Protein AF-A0A317ZBA7-F1 (afdb_monomer_lite)

Foldseek 3Di:
DVCVVVVHDDEEEADLFQPDDLVQKDKDWLLPDDQGPRSVVVCVVCVVVVNNTDYIYIDGPDHRDDDDPVVLVVQADPPDPDPCRSPPTDADPSRD

Structure (mmCIF, N/CA/C/O backbone):
data_AF-A0A317ZBA7-F1
#
_entry.id   AF-A0A317ZBA7-F1
#
loop_
_atom_site.group_PDB
_atom_site.id
_atom_site.type_symbol
_atom_site.label_atom_id
_atom_site.label_alt_id
_atom_site.label_comp_id
_atom_site.label_asym_id
_atom_site.label_entity_id
_atom_site.label_seq_id
_atom_site.pdbx_PDB_ins_code
_atom_site.Cartn_x
_atom_site.Cartn_y
_atom_site.Cartn_z
_atom_site.occupancy
_atom_site.B_iso_or_equiv
_atom_site.auth_seq_id
_atom_site.auth_comp_id
_atom_site.auth_asym_id
_atom_site.auth_atom_id
_atom_site.pdbx_PDB_model_num
ATOM 1 N N . GLU A 1 1 ? -7.607 9.531 7.778 1.00 81.50 1 GLU A N 1
ATOM 2 C CA . GLU A 1 1 ? -7.841 10.318 9.009 1.00 81.50 1 GLU A CA 1
ATOM 3 C C . GLU A 1 1 ? -9.264 10.848 9.045 1.00 81.50 1 GLU A C 1
ATOM 5 O O . GLU A 1 1 ? -10.037 10.312 9.815 1.00 81.50 1 GLU A O 1
ATOM 10 N N . GLN A 1 2 ? -9.649 11.783 8.167 1.00 89.31 2 GLN A N 1
ATOM 11 C CA . GLN A 1 2 ? -11.006 12.357 8.162 1.00 89.31 2 GLN A CA 1
ATOM 12 C C . GLN A 1 2 ? -12.125 11.310 8.084 1.00 89.31 2 GLN A C 1
ATOM 14 O O . GLN A 1 2 ? -13.054 11.364 8.878 1.00 89.31 2 GLN A O 1
ATOM 19 N N . CYS A 1 3 ? -12.017 10.325 7.189 1.00 88.62 3 CYS A N 1
ATOM 20 C CA . CYS A 1 3 ? -13.029 9.271 7.089 1.00 88.62 3 CYS A CA 1
ATOM 21 C C . CYS A 1 3 ? -13.109 8.402 8.352 1.00 88.62 3 CYS A C 1
ATOM 23 O O . CYS A 1 3 ? -14.202 8.053 8.769 1.00 88.62 3 CYS A O 1
ATOM 25 N N . LEU A 1 4 ? -11.967 8.125 8.994 1.00 85.31 4 LEU A N 1
ATOM 26 C CA . LEU A 1 4 ? -11.915 7.354 10.239 1.00 85.31 4 LEU A CA 1
ATOM 27 C C . LEU A 1 4 ? -12.555 8.134 11.399 1.00 85.31 4 LEU A C 1
ATOM 29 O O . LEU A 1 4 ? -13.278 7.562 12.197 1.00 85.31 4 LEU A O 1
ATOM 33 N N . ALA A 1 5 ? -12.328 9.449 11.465 1.00 88.25 5 ALA A N 1
ATOM 34 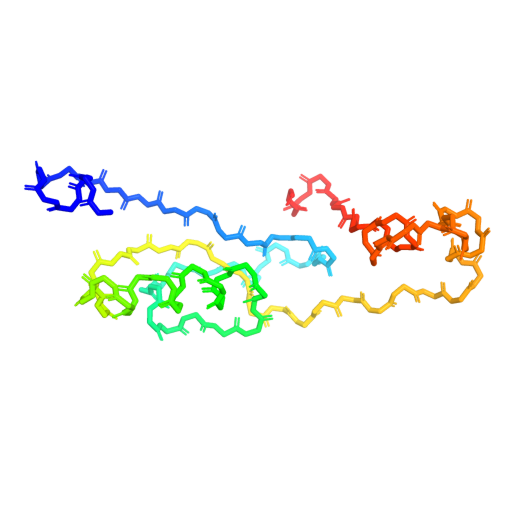C CA . ALA A 1 5 ? -12.926 10.316 12.482 1.00 88.25 5 ALA A CA 1
ATOM 35 C C . ALA A 1 5 ? -14.445 10.496 12.311 1.00 88.25 5 ALA A C 1
ATOM 37 O O . ALA A 1 5 ? -15.134 10.832 13.267 1.00 88.25 5 ALA A O 1
ATOM 38 N N . ARG A 1 6 ? -14.956 10.303 11.090 1.00 92.50 6 ARG A N 1
ATOM 39 C CA . ARG A 1 6 ? -16.379 10.432 10.737 1.00 92.50 6 ARG A CA 1
ATOM 40 C C . ARG A 1 6 ? -17.103 9.088 10.655 1.00 92.50 6 ARG A C 1
ATOM 42 O O . ARG A 1 6 ? -18.240 9.062 10.203 1.00 92.50 6 ARG A O 1
ATOM 49 N N . ASP A 1 7 ? -16.428 8.003 11.028 1.00 88.12 7 ASP A N 1
ATOM 50 C CA . ASP A 1 7 ? -16.940 6.631 10.953 1.00 88.12 7 ASP A CA 1
ATOM 51 C C . ASP A 1 7 ? -17.462 6.234 9.556 1.00 88.12 7 ASP A C 1
ATOM 53 O O . ASP A 1 7 ? -18.459 5.538 9.383 1.00 88.12 7 ASP A O 1
ATOM 57 N N . ILE A 1 8 ? -16.781 6.718 8.513 1.00 92.62 8 ILE A N 1
ATOM 58 C CA . ILE A 1 8 ? -17.097 6.395 7.122 1.00 92.62 8 ILE A CA 1
ATOM 59 C C . ILE A 1 8 ? -16.332 5.132 6.739 1.00 92.62 8 ILE A C 1
ATOM 61 O O . ILE A 1 8 ? -15.101 5.090 6.838 1.00 92.62 8 ILE A O 1
ATOM 65 N N . GLN A 1 9 ? -17.050 4.133 6.227 1.00 89.38 9 GLN A N 1
ATOM 66 C CA . GLN A 1 9 ? -16.438 2.932 5.670 1.00 89.38 9 GLN A CA 1
ATOM 67 C C . GLN A 1 9 ? -15.538 3.296 4.485 1.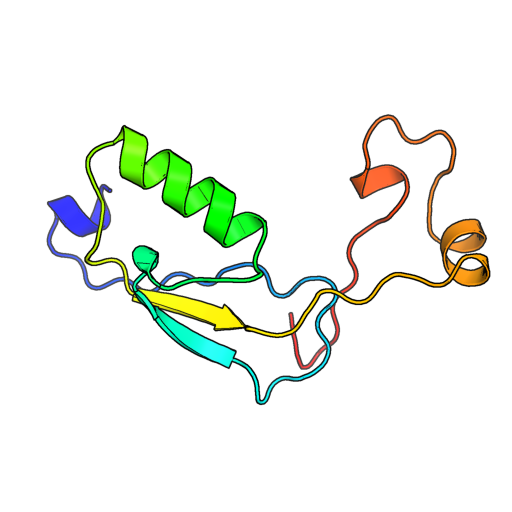00 89.38 9 GLN A C 1
ATOM 69 O O . GLN A 1 9 ? -15.977 3.898 3.506 1.00 89.38 9 GLN A O 1
ATOM 74 N N . ILE A 1 10 ? -14.259 2.935 4.583 1.00 91.50 10 ILE A N 1
ATOM 75 C CA . ILE A 1 10 ? -13.256 3.196 3.551 1.00 91.50 10 ILE A CA 1
ATOM 76 C C . ILE A 1 10 ? -12.460 1.941 3.245 1.00 91.50 10 ILE A C 1
ATOM 78 O O . ILE A 1 10 ? -12.210 1.135 4.133 1.00 91.50 10 ILE A O 1
ATOM 82 N N . ILE A 1 11 ? -11.989 1.845 2.007 1.00 92.50 11 ILE A N 1
ATOM 83 C CA . ILE A 1 11 ? -10.911 0.956 1.583 1.00 92.50 11 ILE A CA 1
ATOM 84 C C . ILE A 1 11 ? -9.961 1.766 0.696 1.00 92.50 11 ILE A C 1
ATOM 86 O O . ILE A 1 11 ? -10.409 2.620 -0.069 1.00 92.50 11 ILE A O 1
ATOM 90 N N . SER A 1 12 ? -8.649 1.566 0.829 1.00 90.06 12 SER A N 1
ATOM 91 C CA . SER A 1 12 ? -7.655 2.317 0.047 1.00 90.06 12 SER A CA 1
ATOM 92 C C . SER A 1 12 ? -6.791 1.391 -0.804 1.00 90.06 12 SER A C 1
ATOM 94 O O . SER A 1 12 ? -6.302 0.376 -0.320 1.00 90.06 12 SER A O 1
ATOM 96 N N . SER A 1 13 ? -6.581 1.745 -2.071 1.00 90.06 13 SER A N 1
ATOM 97 C CA . SER A 1 13 ? -5.679 1.039 -2.985 1.00 90.06 13 SER A CA 1
ATOM 98 C C . SER A 1 13 ? -4.241 1.535 -2.824 1.00 90.06 13 SER A C 1
ATOM 100 O O . SER A 1 13 ? -3.988 2.742 -2.873 1.00 90.06 13 SER A O 1
ATOM 102 N N . MET A 1 14 ? -3.301 0.612 -2.631 1.00 90.44 14 MET A N 1
ATOM 103 C CA . MET A 1 14 ? -1.871 0.914 -2.537 1.00 90.44 14 MET A CA 1
ATOM 104 C C . MET A 1 14 ? -1.186 0.831 -3.916 1.00 90.44 14 MET A C 1
ATOM 106 O O . MET A 1 14 ? -1.838 0.919 -4.954 1.00 90.44 14 MET A O 1
ATOM 110 N N . GLY A 1 15 ? 0.144 0.732 -3.944 1.00 82.50 15 GLY A N 1
ATOM 111 C CA . GLY A 1 15 ? 0.930 0.702 -5.169 1.00 82.50 15 GLY A CA 1
ATOM 112 C C . GLY A 1 15 ? 0.887 -0.652 -5.878 1.00 82.50 15 GLY A C 1
ATOM 113 O O . GLY A 1 15 ? 1.310 -1.676 -5.331 1.00 82.50 15 GLY A O 1
ATOM 114 N N . ALA A 1 16 ? 0.467 -0.628 -7.140 1.00 79.38 16 ALA A N 1
ATOM 115 C CA . ALA A 1 16 ? 0.507 -1.766 -8.058 1.00 79.38 16 ALA A CA 1
ATOM 116 C C . ALA A 1 16 ? 1.571 -1.620 -9.174 1.00 79.38 16 ALA A C 1
ATOM 118 O O . ALA A 1 16 ? 1.761 -2.509 -9.993 1.00 79.38 16 ALA A O 1
ATOM 119 N N . ALA A 1 17 ? 2.360 -0.542 -9.142 1.00 71.50 17 ALA A N 1
ATOM 120 C CA . ALA A 1 17 ? 3.451 -0.307 -10.086 1.00 71.50 17 ALA A CA 1
ATOM 121 C C . ALA A 1 17 ? 4.523 -1.417 -10.079 1.00 71.50 17 ALA A C 1
ATOM 123 O O . ALA A 1 17 ? 4.983 -1.835 -9.013 1.00 71.50 17 ALA A O 1
ATOM 124 N N . ASN A 1 18 ? 4.991 -1.793 -11.277 1.00 73.12 18 ASN A N 1
ATOM 125 C CA . ASN A 1 18 ? 5.997 -2.833 -11.541 1.00 73.12 18 ASN A CA 1
ATOM 126 C C . ASN A 1 18 ? 5.643 -4.218 -10.972 1.00 73.12 18 ASN A C 1
ATOM 128 O O . ASN A 1 18 ? 6.542 -4.985 -10.619 1.00 73.12 18 ASN A O 1
ATOM 132 N N . LYS A 1 19 ? 4.349 -4.518 -10.871 1.00 79.56 19 LYS A N 1
ATOM 133 C CA . LYS A 1 19 ? 3.820 -5.831 -10.506 1.00 79.56 19 LYS A CA 1
ATOM 134 C C . LYS A 1 19 ? 3.109 -6.434 -11.706 1.00 79.56 19 LYS A C 1
ATOM 136 O O . LYS A 1 19 ? 2.641 -5.707 -12.584 1.00 79.56 19 LYS A O 1
ATOM 141 N N . THR A 1 20 ? 3.071 -7.754 -11.767 1.00 79.06 20 THR A N 1
ATOM 142 C CA . THR A 1 20 ? 2.540 -8.476 -12.926 1.00 79.06 20 THR A CA 1
ATOM 143 C C . THR A 1 20 ? 1.464 -9.477 -12.581 1.00 79.06 20 THR A C 1
ATOM 145 O O . THR A 1 20 ? 0.647 -9.777 -13.449 1.00 79.06 20 THR A O 1
ATOM 148 N N . ASP A 1 21 ? 1.423 -9.943 -11.337 1.00 81.62 21 ASP A N 1
ATOM 149 C CA . ASP A 1 21 ? 0.550 -11.022 -10.921 1.00 81.62 21 ASP A CA 1
ATOM 150 C C . ASP A 1 21 ? -0.707 -10.490 -10.205 1.00 81.62 21 ASP A C 1
ATOM 152 O O . ASP A 1 21 ? -0.633 -10.048 -9.050 1.00 81.62 21 ASP A O 1
ATOM 156 N N . PRO A 1 22 ? -1.888 -10.548 -10.851 1.00 82.81 22 PRO A N 1
ATOM 157 C CA . PRO A 1 22 ? -3.140 -10.128 -10.233 1.00 82.81 22 PRO A CA 1
ATOM 158 C C . PRO A 1 22 ? -3.615 -11.086 -9.127 1.00 82.81 22 PRO A C 1
ATOM 160 O O . PRO A 1 22 ? -4.508 -10.734 -8.360 1.00 82.81 22 PRO A O 1
ATOM 163 N N . THR A 1 23 ? -3.048 -12.291 -9.007 1.00 86.50 23 THR A N 1
ATOM 164 C CA . THR A 1 23 ? -3.459 -13.263 -7.978 1.00 86.50 23 THR A CA 1
ATOM 165 C C . THR A 1 23 ? -2.876 -12.955 -6.599 1.00 86.50 23 THR A C 1
ATOM 167 O O . THR A 1 23 ? -3.393 -13.428 -5.591 1.00 86.50 23 THR A O 1
ATOM 170 N N . GLN A 1 24 ? -1.843 -12.110 -6.535 1.00 85.56 24 GLN A N 1
ATOM 171 C CA . GLN A 1 24 ? -1.170 -11.727 -5.292 1.00 85.56 24 GLN A CA 1
ATOM 172 C C . GLN A 1 24 ? -1.763 -10.481 -4.623 1.00 85.56 24 GLN A C 1
ATOM 174 O O . GLN A 1 24 ? -1.166 -9.938 -3.690 1.00 85.56 24 GLN A O 1
ATOM 179 N N . PHE A 1 25 ? -2.919 -10.001 -5.088 1.00 87.81 25 PHE A N 1
ATOM 180 C CA . PHE A 1 25 ? -3.650 -8.947 -4.395 1.00 87.81 25 PHE A CA 1
ATOM 181 C C . PHE A 1 25 ? -4.342 -9.488 -3.149 1.00 87.81 25 PHE A C 1
ATOM 183 O O . PHE A 1 25 ? -5.119 -10.438 -3.205 1.00 87.81 25 PHE A O 1
ATOM 190 N N . GLU A 1 26 ? -4.117 -8.818 -2.027 1.00 90.81 26 GLU A N 1
ATOM 191 C CA . GLU A 1 26 ? -4.756 -9.138 -0.761 1.00 90.81 26 GLU A CA 1
ATOM 192 C C . GLU A 1 26 ? -5.315 -7.887 -0.078 1.00 90.81 26 GLU A C 1
ATOM 194 O O . GLU A 1 26 ? -4.821 -6.763 -0.237 1.00 90.81 26 GLU A O 1
ATOM 199 N N . ILE A 1 27 ? -6.384 -8.096 0.694 1.00 92.69 27 ILE A N 1
ATOM 200 C CA . ILE A 1 27 ? -6.994 -7.071 1.538 1.00 92.69 27 ILE A CA 1
ATOM 201 C C . ILE A 1 27 ? -6.474 -7.274 2.955 1.00 92.69 27 ILE A C 1
ATOM 203 O O . ILE A 1 27 ? -6.752 -8.287 3.596 1.00 92.69 27 ILE A O 1
ATOM 207 N N . ALA A 1 28 ? -5.744 -6.292 3.468 1.00 92.88 28 ALA A N 1
ATOM 208 C CA . ALA A 1 28 ? -5.232 -6.323 4.829 1.00 92.88 28 ALA A CA 1
ATOM 209 C C . ALA A 1 28 ? -5.323 -4.945 5.479 1.00 92.88 28 ALA A C 1
ATOM 211 O O . ALA A 1 28 ? -5.581 -3.935 4.834 1.00 92.88 28 ALA A O 1
ATOM 212 N N . ASP A 1 29 ? -5.079 -4.882 6.783 1.00 92.88 29 ASP A N 1
ATOM 213 C CA . ASP A 1 29 ? -4.884 -3.596 7.445 1.00 92.88 29 ASP A CA 1
ATOM 214 C C . ASP A 1 29 ? -3.565 -2.947 6.993 1.00 92.88 29 ASP A C 1
ATOM 216 O O . ASP A 1 29 ? -2.555 -3.631 6.800 1.00 92.88 29 ASP A O 1
ATOM 220 N N . ILE A 1 30 ? -3.537 -1.614 6.911 1.00 91.50 30 ILE A N 1
ATOM 221 C CA . ILE A 1 30 ? -2.339 -0.844 6.552 1.00 91.50 30 ILE A CA 1
ATOM 222 C C . ILE A 1 30 ? -1.105 -1.216 7.392 1.00 91.50 30 ILE A C 1
ATOM 224 O O . ILE A 1 30 ? 0.022 -1.144 6.901 1.00 91.50 30 ILE A O 1
ATOM 228 N N . SER A 1 31 ? -1.283 -1.650 8.644 1.00 90.50 31 SER A N 1
ATOM 229 C CA . SER A 1 31 ? -0.186 -2.088 9.514 1.00 90.50 31 SER A CA 1
ATOM 230 C C . SER A 1 31 ? 0.475 -3.400 9.097 1.00 90.50 31 SER A C 1
ATOM 232 O O . SER A 1 31 ? 1.642 -3.597 9.436 1.00 90.50 31 SER A O 1
ATOM 234 N N . LYS A 1 32 ? -0.239 -4.264 8.366 1.00 91.31 32 LYS A N 1
ATOM 235 C CA . LYS A 1 32 ? 0.230 -5.580 7.898 1.00 91.31 32 LYS A CA 1
ATOM 236 C C . LYS A 1 32 ? 0.823 -5.546 6.486 1.00 91.31 32 LYS A C 1
ATOM 238 O O . LYS A 1 32 ? 1.418 -6.524 6.048 1.00 91.31 32 LYS A O 1
ATOM 243 N N . THR A 1 33 ? 0.691 -4.418 5.790 1.00 90.69 33 THR A N 1
ATOM 244 C CA . THR A 1 33 ? 1.257 -4.240 4.447 1.00 90.69 33 THR A CA 1
ATOM 245 C C . THR A 1 33 ? 2.775 -4.412 4.424 1.00 90.69 33 THR A C 1
ATOM 247 O O . THR A 1 33 ? 3.508 -3.824 5.231 1.00 90.69 33 THR A O 1
ATOM 250 N N . HIS A 1 34 ? 3.259 -5.164 3.443 1.00 87.94 34 HIS A N 1
ATOM 251 C CA . HIS A 1 34 ? 4.674 -5.439 3.212 1.00 87.94 34 HIS A CA 1
ATOM 252 C C . HIS A 1 34 ? 5.022 -5.227 1.731 1.00 87.94 34 HIS A C 1
ATOM 254 O O . HIS A 1 34 ? 4.129 -5.086 0.901 1.00 87.94 34 HIS A O 1
ATOM 260 N N . THR A 1 35 ? 6.316 -5.116 1.417 1.00 85.56 35 THR A N 1
ATOM 261 C CA . THR A 1 35 ? 6.865 -4.997 0.045 1.00 85.56 35 THR A CA 1
ATOM 262 C C . THR A 1 35 ? 6.513 -3.715 -0.739 1.00 85.56 35 THR A C 1
ATOM 264 O O . THR A 1 35 ? 7.303 -3.264 -1.564 1.00 85.56 35 THR A O 1
ATOM 267 N N . ASP A 1 36 ? 5.401 -3.046 -0.435 1.00 84.94 36 ASP A N 1
ATOM 268 C CA . ASP A 1 36 ? 4.915 -1.867 -1.153 1.00 84.94 36 ASP A CA 1
ATOM 269 C C . ASP A 1 36 ? 5.539 -0.538 -0.642 1.00 84.94 36 ASP A C 1
ATOM 271 O O . ASP A 1 36 ? 5.339 -0.143 0.520 1.00 84.94 36 ASP A O 1
ATOM 275 N N . PRO A 1 37 ? 6.267 0.212 -1.500 1.00 86.44 37 PRO A N 1
ATOM 276 C CA . PRO A 1 37 ? 6.861 1.499 -1.138 1.00 86.44 37 PRO A CA 1
ATOM 277 C C . PRO A 1 37 ? 5.841 2.591 -0.787 1.00 86.44 37 PRO A C 1
ATOM 279 O O . PRO A 1 37 ? 6.116 3.411 0.094 1.00 86.44 37 PRO A O 1
ATOM 282 N N . ILE A 1 38 ? 4.687 2.622 -1.461 1.00 87.56 38 ILE A N 1
ATOM 283 C CA . ILE A 1 38 ? 3.609 3.587 -1.215 1.00 87.56 38 ILE A CA 1
ATOM 284 C C . ILE A 1 38 ? 2.950 3.266 0.124 1.00 87.56 38 ILE A C 1
ATOM 286 O O . ILE A 1 38 ? 2.842 4.157 0.975 1.00 87.56 38 ILE A O 1
ATOM 290 N N . ALA A 1 39 ? 2.612 1.995 0.363 1.00 89.69 39 ALA A N 1
ATOM 291 C CA . ALA A 1 39 ? 2.038 1.561 1.637 1.00 89.69 39 ALA A CA 1
ATOM 292 C C . ALA A 1 39 ? 2.976 1.877 2.812 1.00 89.69 39 ALA A C 1
ATOM 294 O O . ALA A 1 39 ? 2.532 2.355 3.856 1.00 89.69 39 ALA A O 1
ATOM 295 N N . ARG A 1 40 ? 4.297 1.717 2.630 1.00 90.31 40 ARG A N 1
ATOM 296 C CA . ARG A 1 40 ? 5.306 2.099 3.633 1.00 90.31 40 ARG A CA 1
ATOM 297 C C . ARG A 1 40 ? 5.250 3.587 3.987 1.00 90.31 40 ARG A C 1
ATOM 299 O O . ARG A 1 40 ? 5.277 3.930 5.170 1.00 90.31 40 ARG A O 1
ATOM 306 N N . ILE A 1 41 ? 5.178 4.472 2.990 1.00 91.56 41 ILE A N 1
ATOM 307 C CA . ILE A 1 41 ? 5.118 5.926 3.217 1.00 91.56 41 ILE A CA 1
ATOM 308 C C . ILE A 1 41 ? 3.811 6.300 3.924 1.00 91.56 41 ILE A C 1
ATOM 310 O O . ILE A 1 41 ? 3.839 7.052 4.900 1.00 91.56 41 ILE A O 1
ATOM 314 N N . ILE A 1 42 ? 2.679 5.760 3.465 1.00 91.00 42 ILE A N 1
ATOM 315 C CA . ILE A 1 42 ? 1.360 6.021 4.057 1.00 91.00 42 ILE A CA 1
ATOM 316 C C . ILE A 1 42 ? 1.319 5.527 5.504 1.00 91.00 42 ILE A C 1
ATOM 318 O O . ILE A 1 42 ? 0.947 6.287 6.395 1.00 91.00 42 ILE A O 1
ATOM 322 N N . ARG A 1 43 ? 1.784 4.303 5.768 1.00 91.56 43 ARG A N 1
ATOM 323 C CA . ARG A 1 43 ? 1.866 3.729 7.116 1.00 91.56 43 ARG A CA 1
ATOM 324 C C . ARG A 1 43 ? 2.709 4.589 8.056 1.00 91.56 43 ARG A C 1
ATOM 326 O O . ARG A 1 43 ? 2.310 4.805 9.197 1.00 91.56 43 ARG A O 1
ATOM 333 N N . ASN A 1 44 ? 3.845 5.109 7.592 1.00 92.38 44 ASN A N 1
ATOM 334 C CA . ASN A 1 44 ? 4.684 5.999 8.398 1.00 92.38 44 ASN A CA 1
ATOM 335 C C . ASN A 1 44 ? 3.980 7.331 8.697 1.00 92.38 44 ASN A C 1
ATOM 337 O O . ASN A 1 44 ? 3.977 7.767 9.847 1.00 92.38 44 ASN A O 1
ATOM 341 N N . LYS A 1 45 ? 3.325 7.942 7.701 1.00 92.75 45 LYS A N 1
ATOM 342 C CA . LYS A 1 45 ? 2.535 9.171 7.893 1.00 92.75 45 LYS A CA 1
ATOM 343 C C . LYS A 1 45 ? 1.358 8.960 8.850 1.00 92.75 45 LYS A C 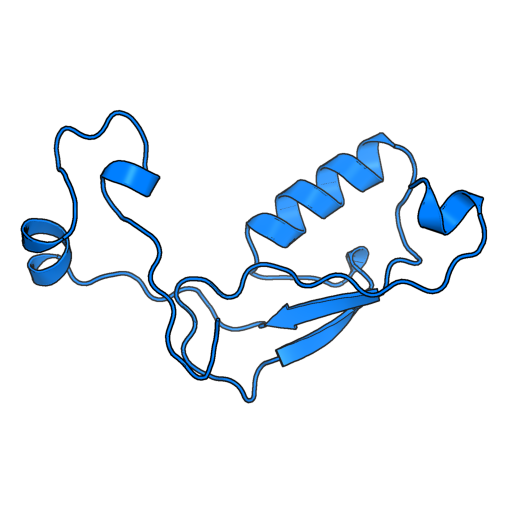1
ATOM 345 O O . LYS A 1 45 ? 1.103 9.806 9.697 1.00 92.75 45 LYS A O 1
ATOM 350 N N . LEU A 1 46 ? 0.657 7.831 8.747 1.00 91.31 46 LEU A N 1
ATOM 351 C CA . LEU A 1 46 ? -0.447 7.489 9.647 1.00 91.31 46 LEU A CA 1
ATOM 352 C C . LEU A 1 46 ? 0.045 7.233 11.076 1.00 91.31 46 LEU A C 1
ATOM 354 O O . LEU A 1 46 ? -0.551 7.755 12.015 1.00 91.31 46 LEU A O 1
ATOM 358 N N . LYS A 1 47 ? 1.180 6.539 11.247 1.00 90.69 47 LYS A N 1
ATOM 359 C CA . LYS A 1 47 ? 1.815 6.348 12.561 1.00 90.69 47 LYS A CA 1
ATOM 360 C C . LYS A 1 47 ? 2.180 7.671 13.233 1.00 90.69 47 LYS A C 1
ATOM 362 O O . LYS A 1 47 ? 1.938 7.805 14.428 1.00 90.69 47 LYS A O 1
ATOM 367 N N . GLN A 1 48 ? 2.726 8.634 12.485 1.00 92.44 48 GLN A N 1
ATOM 368 C CA . GLN A 1 48 ? 3.031 9.979 13.002 1.00 92.44 48 GLN A CA 1
ATOM 369 C C . GLN A 1 48 ? 1.774 10.713 13.486 1.00 92.44 48 GLN A C 1
ATOM 371 O O . GLN A 1 48 ? 1.837 11.481 14.436 1.00 92.44 48 GLN A O 1
ATOM 376 N N . LYS A 1 49 ? 0.623 10.425 12.875 1.00 90.38 49 LYS A N 1
ATOM 377 C CA . LYS A 1 49 ? -0.693 10.951 13.260 1.00 90.38 49 LYS A CA 1
ATOM 378 C C . LYS A 1 49 ? -1.401 10.122 14.342 1.00 90.38 49 LYS A C 1
ATOM 380 O O . LYS A 1 49 ? -2.582 10.324 14.590 1.00 90.38 49 LYS A O 1
ATOM 385 N N . GLY A 1 50 ? -0.724 9.143 14.947 1.00 90.50 50 GLY A N 1
ATOM 386 C CA . GLY A 1 50 ? -1.295 8.264 15.976 1.00 90.50 50 GLY A CA 1
ATOM 387 C C . GLY A 1 50 ? -2.169 7.116 15.450 1.00 90.50 50 GLY A C 1
ATOM 388 O O . GLY A 1 50 ? -2.557 6.243 16.224 1.00 90.50 50 GLY A O 1
ATOM 389 N N . ILE A 1 51 ? -2.424 7.040 14.141 1.00 88.62 51 ILE A N 1
ATOM 390 C CA . ILE A 1 51 ? -3.249 5.994 13.523 1.00 88.62 51 ILE A CA 1
ATOM 391 C C . ILE A 1 51 ? -2.359 4.795 13.192 1.00 88.62 51 ILE A C 1
ATOM 393 O O . ILE A 1 51 ? -1.602 4.801 12.220 1.00 88.62 51 ILE A O 1
ATOM 397 N N . LYS A 1 52 ? -2.431 3.751 14.021 1.00 86.88 52 LYS A N 1
ATOM 398 C CA . LYS A 1 52 ? -1.595 2.548 13.866 1.00 86.88 52 LYS A CA 1
ATOM 399 C C . LYS A 1 52 ? -2.302 1.387 13.167 1.00 86.88 52 LYS A C 1
ATOM 401 O O . LYS A 1 52 ? -1.594 0.539 12.636 1.00 86.88 52 LYS A O 1
ATOM 406 N N . LYS A 1 53 ? -3.636 1.324 13.217 1.00 87.44 53 LYS A N 1
ATOM 407 C CA . LYS A 1 53 ? -4.496 0.233 12.718 1.00 87.44 53 LYS A CA 1
ATOM 408 C C . LYS A 1 53 ? -5.894 0.780 12.388 1.00 87.44 53 LYS A C 1
ATOM 410 O O . LYS A 1 53 ? -6.198 1.908 12.772 1.00 87.44 53 LYS A O 1
ATOM 415 N N . GLY A 1 54 ? -6.728 -0.027 11.739 1.00 86.50 54 GLY A N 1
ATOM 416 C CA . GLY A 1 54 ? -8.130 0.273 11.432 1.00 86.50 54 GLY A CA 1
ATOM 417 C C . GLY A 1 54 ? -8.351 0.845 10.033 1.00 86.50 54 GLY A C 1
ATOM 418 O O . GLY A 1 54 ? -9.374 1.474 9.792 1.00 86.50 54 GLY A O 1
ATOM 419 N N . VAL A 1 55 ? -7.393 0.669 9.117 1.00 90.88 55 VAL A N 1
ATOM 420 C CA . VAL A 1 55 ? -7.528 1.130 7.728 1.00 90.88 55 VAL A CA 1
ATOM 421 C C . VAL A 1 55 ? -7.331 -0.072 6.813 1.00 90.88 55 VAL A C 1
ATOM 423 O O . VAL A 1 55 ? -6.183 -0.489 6.624 1.00 90.88 55 VAL A O 1
ATOM 426 N N . PRO A 1 56 ? -8.413 -0.642 6.256 1.00 92.88 56 PRO A N 1
ATOM 427 C CA . PRO A 1 56 ? -8.299 -1.724 5.295 1.00 92.88 56 PRO A CA 1
ATOM 428 C C . PRO A 1 56 ? -7.774 -1.171 3.969 1.00 92.88 56 PRO A C 1
ATOM 430 O O . PRO A 1 56 ? -8.205 -0.122 3.475 1.00 92.88 56 PRO A O 1
ATOM 433 N N . VAL A 1 57 ? -6.803 -1.873 3.403 1.00 93.75 57 VAL A N 1
ATOM 434 C CA . VAL A 1 57 ? -6.143 -1.504 2.160 1.00 93.75 57 VAL A CA 1
ATOM 435 C C . VAL A 1 57 ? -5.971 -2.713 1.258 1.00 93.75 57 VAL A C 1
ATOM 437 O O . VAL A 1 57 ? -5.786 -3.832 1.731 1.00 93.75 57 VAL A O 1
ATOM 440 N N . VAL A 1 58 ? -6.014 -2.462 -0.046 1.00 92.62 58 VAL A N 1
ATOM 441 C CA . VAL A 1 58 ? -5.687 -3.444 -1.079 1.00 92.62 58 VAL A CA 1
ATOM 442 C C . VAL A 1 58 ? -4.245 -3.214 -1.496 1.00 92.62 58 VAL A C 1
ATOM 444 O O . VAL A 1 58 ? -3.884 -2.104 -1.898 1.00 92.62 58 VAL A O 1
ATOM 447 N N . PHE A 1 59 ? -3.412 -4.241 -1.391 1.00 90.69 59 PHE A N 1
ATOM 448 C CA . PHE A 1 59 ? -2.034 -4.204 -1.870 1.00 90.69 59 PHE A CA 1
ATOM 449 C C . PHE A 1 59 ? -1.647 -5.564 -2.447 1.00 90.69 59 PHE A C 1
ATOM 451 O O . PHE A 1 59 ? -2.391 -6.528 -2.316 1.00 90.69 59 PHE A O 1
ATOM 458 N N . SER A 1 60 ? -0.492 -5.630 -3.103 1.00 87.62 60 SER A N 1
ATOM 459 C CA . SER A 1 60 ? 0.074 -6.904 -3.559 1.00 87.62 60 SER A CA 1
ATOM 460 C C . SER A 1 60 ? 1.419 -7.164 -2.884 1.00 87.62 60 SER A C 1
ATOM 462 O O . SER A 1 60 ? 2.222 -6.232 -2.746 1.00 87.62 60 SER A O 1
ATOM 464 N N . GLY A 1 61 ? 1.635 -8.411 -2.462 1.00 83.75 61 GLY A N 1
ATOM 465 C CA . GLY A 1 61 ? 2.875 -8.886 -1.841 1.00 83.75 61 GLY A CA 1
ATOM 466 C C . GLY A 1 61 ? 4.022 -9.131 -2.829 1.00 83.75 61 GLY A C 1
ATOM 467 O O . GLY A 1 61 ? 5.147 -9.387 -2.397 1.00 83.75 61 GLY A O 1
ATOM 468 N N . GLU A 1 62 ? 3.764 -9.010 -4.138 1.00 84.00 62 GLU A N 1
ATOM 469 C CA . GLU A 1 62 ? 4.751 -9.247 -5.195 1.00 84.00 62 GLU A CA 1
ATOM 470 C C . GLU A 1 62 ? 5.936 -8.273 -5.079 1.00 84.00 62 GLU A C 1
ATOM 472 O O . GLU A 1 62 ? 5.772 -7.061 -4.878 1.00 84.00 62 GLU A O 1
ATOM 477 N N . SER A 1 63 ? 7.150 -8.810 -5.224 1.00 79.38 63 SER A N 1
ATOM 478 C CA . SER A 1 63 ? 8.365 -7.998 -5.294 1.00 79.38 63 SER A CA 1
ATOM 479 C C . SER A 1 63 ? 8.392 -7.199 -6.600 1.00 79.38 63 SER A C 1
ATOM 481 O O . SER A 1 63 ? 8.231 -7.796 -7.661 1.00 79.38 63 SER A O 1
ATOM 483 N N . PRO A 1 64 ? 8.634 -5.874 -6.563 1.00 77.94 64 PRO A N 1
ATOM 484 C CA . PRO A 1 64 ? 8.681 -5.064 -7.773 1.00 77.94 64 PRO A CA 1
ATOM 485 C C . PRO A 1 64 ? 9.727 -5.582 -8.760 1.00 77.94 64 PRO A C 1
ATOM 487 O O . PRO A 1 64 ? 10.883 -5.801 -8.388 1.00 77.94 64 PRO A O 1
ATOM 490 N N . ILE A 1 65 ? 9.339 -5.709 -10.025 1.00 78.31 65 ILE A N 1
ATOM 491 C CA . ILE A 1 65 ? 10.241 -6.164 -11.081 1.00 78.31 65 ILE A CA 1
ATOM 492 C C . ILE A 1 65 ? 11.318 -5.104 -11.329 1.00 78.31 65 ILE A C 1
ATOM 494 O O . ILE A 1 65 ? 11.037 -3.907 -11.474 1.00 78.31 65 ILE A O 1
ATOM 498 N N . VAL A 1 66 ? 12.574 -5.553 -11.385 1.00 74.88 66 VAL A N 1
ATOM 499 C CA . VAL A 1 66 ? 13.704 -4.720 -11.801 1.00 74.88 66 VAL A CA 1
ATOM 500 C C . VAL A 1 66 ? 13.709 -4.652 -13.326 1.00 74.88 66 VAL A C 1
ATOM 502 O O . VAL A 1 66 ? 13.776 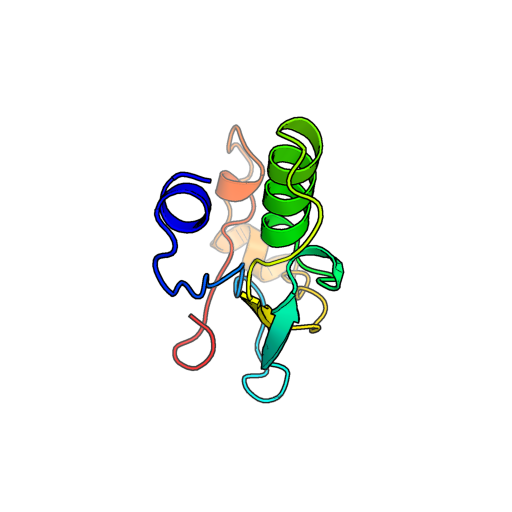-5.674 -14.006 1.00 74.88 66 VAL A O 1
ATOM 505 N N . ILE A 1 67 ? 13.610 -3.436 -13.858 1.00 73.62 67 ILE A N 1
ATOM 506 C CA . ILE A 1 67 ? 13.621 -3.175 -15.301 1.00 73.62 67 ILE A CA 1
ATOM 507 C C . ILE A 1 67 ? 14.988 -3.582 -15.865 1.00 73.62 67 ILE A C 1
ATOM 509 O O . ILE A 1 67 ? 16.018 -3.259 -15.270 1.00 73.62 67 ILE A O 1
ATOM 513 N N . ARG A 1 68 ? 14.994 -4.273 -17.010 1.00 77.75 68 ARG A N 1
ATOM 514 C CA . ARG A 1 68 ? 16.227 -4.636 -17.720 1.00 77.75 68 ARG A CA 1
ATOM 515 C C . ARG A 1 68 ? 16.957 -3.384 -18.235 1.00 77.75 68 ARG A C 1
ATOM 517 O O . ARG A 1 68 ? 16.329 -2.382 -18.578 1.00 77.75 68 ARG A O 1
ATOM 524 N N . GLU A 1 69 ? 18.287 -3.443 -18.268 1.00 75.56 69 GLU A N 1
ATOM 525 C CA . GLU A 1 69 ? 19.170 -2.322 -18.645 1.00 75.56 69 GLU A CA 1
ATOM 526 C C . GLU A 1 69 ? 18.904 -1.800 -20.071 1.00 75.56 69 GLU A C 1
ATOM 528 O O . GLU A 1 69 ? 18.876 -0.590 -20.293 1.00 75.56 69 GLU A O 1
ATOM 533 N N . ASP A 1 70 ? 18.627 -2.698 -21.018 1.00 77.31 70 ASP A N 1
ATOM 534 C CA . ASP A 1 70 ? 18.303 -2.388 -22.416 1.00 77.31 70 ASP A CA 1
ATOM 535 C C . ASP A 1 70 ? 17.015 -1.562 -22.549 1.00 77.31 70 ASP A C 1
ATOM 537 O O . ASP A 1 70 ? 16.977 -0.562 -23.263 1.00 77.31 70 ASP A O 1
ATOM 541 N N . VAL A 1 71 ? 15.972 -1.922 -21.797 1.00 72.06 71 VAL A N 1
ATOM 542 C CA . VAL A 1 71 ? 14.693 -1.193 -21.779 1.00 72.06 71 VAL A CA 1
ATOM 543 C C . VAL A 1 71 ? 14.842 0.168 -21.099 1.00 72.06 71 VAL A C 1
ATOM 545 O O . VAL A 1 71 ? 14.244 1.158 -21.525 1.00 72.06 71 VAL A O 1
ATOM 548 N N . LYS A 1 72 ? 15.668 0.244 -20.051 1.00 70.88 72 LYS A N 1
ATOM 549 C CA . LYS A 1 72 ? 15.918 1.488 -19.315 1.00 70.88 72 LYS A CA 1
ATOM 550 C C . LYS A 1 72 ? 16.559 2.561 -20.200 1.00 70.88 72 LYS A C 1
ATOM 552 O O . LYS A 1 72 ? 16.202 3.724 -20.051 1.00 70.88 72 LYS A O 1
ATOM 557 N N . ALA A 1 73 ? 17.438 2.179 -21.127 1.00 70.81 73 ALA A N 1
ATOM 558 C CA . ALA A 1 73 ? 18.077 3.106 -22.063 1.00 70.81 73 ALA A CA 1
ATOM 559 C C . ALA A 1 73 ? 17.106 3.711 -23.095 1.00 70.81 73 ALA A C 1
ATOM 561 O O . ALA A 1 73 ? 17.354 4.804 -23.596 1.00 70.81 73 ALA A O 1
ATOM 562 N N . VAL A 1 74 ? 16.009 3.013 -23.412 1.00 77.94 74 VAL A N 1
ATOM 563 C CA . VAL A 1 74 ? 15.014 3.457 -24.404 1.00 77.94 74 VAL A CA 1
ATOM 564 C C . VAL A 1 74 ? 13.893 4.278 -23.761 1.00 77.94 74 VAL A C 1
ATOM 566 O O . VAL A 1 74 ? 13.416 5.241 -24.354 1.00 77.94 74 VAL A O 1
ATOM 569 N N . VAL A 1 75 ? 13.452 3.893 -22.560 1.00 73.62 75 VAL A N 1
ATOM 570 C CA . VAL A 1 75 ? 12.256 4.462 -21.908 1.00 73.62 75 VAL A CA 1
ATOM 571 C C . VAL A 1 75 ? 12.605 5.493 -20.825 1.00 73.62 75 VAL A C 1
ATOM 573 O O . VAL A 1 75 ? 11.804 6.380 -20.534 1.00 73.62 75 VAL A O 1
ATOM 576 N N . GLY A 1 76 ? 13.776 5.377 -20.195 1.00 68.62 76 GLY A N 1
ATOM 577 C CA . GLY A 1 76 ? 14.215 6.257 -19.115 1.00 68.62 76 GLY A CA 1
ATOM 578 C C . GLY A 1 76 ? 15.061 7.427 -19.612 1.00 68.62 76 GLY A C 1
ATOM 579 O O . GLY A 1 76 ? 15.976 7.242 -20.409 1.00 68.62 76 GLY A O 1
ATOM 580 N N . ASP A 1 77 ? 14.817 8.629 -19.086 1.00 75.19 77 ASP A N 1
ATOM 581 C CA . ASP A 1 77 ? 15.724 9.757 -19.300 1.00 75.19 77 ASP A CA 1
ATOM 582 C C . ASP A 1 77 ? 16.888 9.672 -18.302 1.00 75.19 77 ASP A C 1
ATOM 584 O O . ASP A 1 77 ? 16.724 9.921 -17.102 1.00 75.19 77 ASP A O 1
ATOM 588 N N . ALA A 1 78 ? 18.080 9.326 -18.794 1.00 69.31 78 ALA A N 1
ATOM 589 C CA . ALA A 1 78 ? 19.292 9.216 -17.982 1.00 69.31 78 ALA A CA 1
ATOM 590 C C . ALA A 1 78 ? 19.660 10.526 -17.255 1.00 69.31 78 ALA A C 1
ATOM 592 O O . ALA A 1 78 ? 20.307 10.483 -16.209 1.00 69.31 78 ALA A O 1
ATOM 593 N N . GLN A 1 79 ? 19.224 11.682 -17.767 1.00 77.25 79 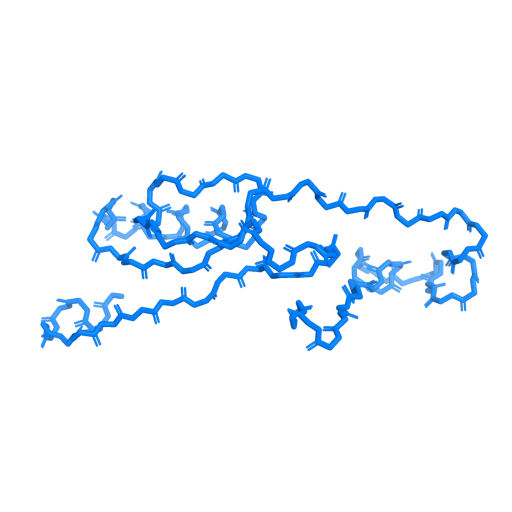GLN A N 1
ATOM 594 C CA . GLN A 1 79 ? 19.486 13.008 -17.193 1.00 77.25 79 GLN A CA 1
ATOM 595 C C . GLN A 1 79 ? 18.337 13.499 -16.295 1.00 77.25 79 GLN A C 1
ATOM 597 O O . GLN A 1 79 ? 18.384 14.604 -15.744 1.00 77.25 79 GLN A O 1
ATOM 602 N N . GLY A 1 80 ? 17.307 12.673 -16.095 1.00 74.81 80 GLY A N 1
ATOM 603 C CA . GLY A 1 80 ? 16.152 13.007 -15.278 1.00 74.81 80 GLY A CA 1
ATOM 604 C C . GLY A 1 80 ? 16.532 13.345 -13.831 1.00 74.81 80 GLY A C 1
ATOM 605 O O . GLY A 1 80 ? 17.224 12.588 -13.152 1.00 74.81 80 GLY A O 1
ATOM 606 N N . LYS A 1 81 ? 16.006 14.461 -13.309 1.00 76.62 81 LYS A N 1
ATOM 607 C CA . LYS A 1 81 ? 16.296 14.960 -11.944 1.00 76.62 81 LYS A CA 1
ATOM 608 C C . LYS A 1 81 ? 15.853 14.021 -10.811 1.00 76.62 81 LYS A C 1
ATOM 610 O O . LYS A 1 81 ? 16.307 14.169 -9.685 1.00 76.62 81 LYS A O 1
ATOM 615 N N . ASN A 1 82 ? 14.940 13.086 -11.084 1.00 79.25 82 ASN A N 1
ATOM 616 C CA . ASN A 1 82 ? 14.328 12.202 -10.090 1.00 79.25 82 ASN A CA 1
ATOM 617 C C . ASN A 1 82 ? 14.300 10.750 -10.579 1.00 79.25 82 ASN A C 1
ATOM 619 O O . ASN A 1 82 ? 14.161 10.496 -11.773 1.00 79.25 82 ASN A O 1
ATOM 623 N N . ARG A 1 83 ? 14.278 9.785 -9.646 1.00 72.25 83 ARG A N 1
ATOM 624 C CA . ARG A 1 83 ? 14.216 8.341 -9.958 1.00 72.25 83 ARG A CA 1
ATOM 625 C C . ARG A 1 83 ? 13.046 7.958 -10.876 1.00 72.25 83 ARG A C 1
ATOM 627 O O . ARG A 1 83 ? 13.202 7.071 -11.697 1.00 72.25 83 ARG A O 1
ATOM 634 N N . LYS A 1 84 ? 11.897 8.637 -10.768 1.00 72.44 84 LYS A N 1
ATOM 635 C CA . LYS A 1 84 ? 10.738 8.416 -11.657 1.00 72.44 84 LYS A CA 1
ATOM 636 C C . LYS A 1 84 ? 10.972 8.876 -13.099 1.00 72.44 84 LYS A C 1
ATOM 638 O O . LYS A 1 84 ? 10.358 8.320 -13.993 1.00 72.44 84 LYS A O 1
ATOM 643 N N . ALA A 1 85 ? 11.809 9.890 -13.310 1.00 73.75 85 ALA A N 1
ATOM 644 C CA . ALA A 1 85 ? 12.165 10.353 -14.650 1.00 73.75 85 ALA A CA 1
ATOM 645 C C . ALA A 1 85 ? 13.196 9.413 -15.297 1.00 73.75 85 ALA A C 1
ATOM 647 O O . ALA A 1 85 ? 13.098 9.100 -16.476 1.00 73.75 85 ALA A O 1
ATOM 648 N N . GLN A 1 86 ? 14.130 8.900 -14.490 1.00 75.75 86 GLN A N 1
ATOM 649 C CA . GLN A 1 86 ? 15.134 7.930 -14.938 1.00 75.75 86 GLN A CA 1
ATOM 650 C C . GLN A 1 86 ? 14.561 6.523 -15.147 1.00 75.75 86 GLN A C 1
ATOM 652 O O . GLN A 1 86 ? 15.053 5.763 -15.971 1.00 75.75 86 GLN A O 1
ATOM 657 N N . MET A 1 87 ? 13.567 6.138 -14.348 1.00 75.81 87 MET A N 1
ATOM 658 C CA . MET A 1 87 ? 12.926 4.825 -14.379 1.00 75.81 87 MET A CA 1
ATOM 659 C C . MET A 1 87 ? 11.434 5.012 -14.096 1.00 75.81 87 MET A C 1
ATOM 661 O O . MET A 1 87 ? 11.017 4.932 -12.930 1.00 75.81 87 MET A O 1
ATOM 665 N N . PRO A 1 88 ? 10.629 5.318 -15.126 1.00 74.38 88 PRO A N 1
ATOM 666 C CA . PRO A 1 88 ? 9.196 5.435 -14.944 1.00 74.38 88 PRO A CA 1
ATOM 667 C C . PRO A 1 88 ? 8.635 4.075 -14.504 1.00 74.38 88 PRO A C 1
ATOM 669 O O . PRO A 1 88 ? 8.969 3.048 -15.097 1.00 74.38 88 PRO A O 1
ATOM 672 N N . PRO A 1 89 ? 7.825 4.033 -13.432 1.00 75.19 89 PRO A N 1
ATOM 673 C CA . PRO A 1 89 ? 7.096 2.823 -13.091 1.00 75.19 89 PRO A CA 1
ATOM 674 C C . PRO A 1 89 ? 6.122 2.486 -14.224 1.00 75.19 89 PRO A C 1
ATOM 676 O O . PRO A 1 89 ? 5.428 3.375 -14.714 1.00 75.19 89 PRO A O 1
ATOM 679 N N . SER A 1 90 ? 6.060 1.214 -14.605 1.00 77.25 90 SER A N 1
ATOM 680 C CA . SER A 1 90 ? 5.103 0.705 -15.586 1.00 77.25 90 SER A CA 1
ATOM 681 C C . SER A 1 90 ? 4.011 -0.088 -14.876 1.00 77.25 90 SER A C 1
ATOM 683 O O . SER A 1 90 ? 4.262 -0.724 -13.849 1.00 77.25 90 SER A O 1
ATOM 685 N N . SER A 1 91 ? 2.810 -0.074 -15.442 1.00 75.94 91 SER A N 1
ATOM 686 C CA . SER A 1 91 ? 1.707 -0.956 -15.059 1.00 75.94 91 SER A CA 1
ATOM 687 C C . SER A 1 91 ? 1.236 -1.771 -16.262 1.00 75.94 91 SER A C 1
ATOM 689 O O . SER A 1 91 ? 1.693 -1.553 -17.389 1.00 75.94 91 SER A O 1
ATOM 691 N N . ASN A 1 92 ? 0.383 -2.763 -16.019 1.00 77.31 92 ASN A N 1
ATOM 692 C CA . ASN A 1 92 ? -0.255 -3.551 -17.068 1.00 77.31 92 ASN A CA 1
ATOM 693 C C . ASN A 1 92 ? -1.787 -3.469 -16.905 1.00 77.31 92 ASN A C 1
ATOM 695 O O . ASN A 1 92 ? -2.289 -3.019 -15.881 1.00 77.31 92 ASN A O 1
ATOM 699 N N . ALA A 1 93 ? -2.558 -3.892 -17.909 1.00 77.94 93 ALA A N 1
ATOM 700 C CA . ALA A 1 93 ? -4.022 -3.780 -17.854 1.00 77.94 93 ALA A CA 1
ATOM 701 C C . ALA A 1 93 ? -4.678 -4.616 -16.731 1.00 77.94 93 ALA A C 1
ATOM 703 O O . ALA A 1 93 ? -5.799 -4.324 -16.326 1.00 77.94 93 ALA A O 1
ATOM 704 N N . TYR A 1 94 ? -3.989 -5.646 -16.233 1.00 77.38 94 TYR A N 1
ATOM 705 C CA . TYR A 1 94 ? -4.461 -6.540 -15.173 1.00 77.38 94 TYR A CA 1
ATOM 706 C C . TYR A 1 94 ? -4.017 -6.092 -13.766 1.00 77.38 94 TYR A C 1
ATOM 708 O O . TYR A 1 94 ? -4.566 -6.553 -12.767 1.00 77.38 94 TYR A O 1
ATOM 716 N N . VAL A 1 95 ? -3.034 -5.193 -13.686 1.00 80.38 95 VAL A N 1
ATOM 717 C CA . VAL A 1 95 ? -2.349 -4.708 -12.486 1.00 80.38 95 VAL A CA 1
ATOM 718 C C . VAL A 1 95 ? -2.086 -3.207 -12.700 1.00 80.38 95 VAL A C 1
ATOM 720 O O . VAL A 1 95 ? -1.050 -2.850 -13.271 1.00 80.38 95 VAL A O 1
ATOM 723 N N . PRO A 1 96 ? -3.056 -2.349 -12.325 1.00 68.25 96 PRO A N 1
ATOM 724 C CA . PRO A 1 96 ? -3.118 -0.946 -12.744 1.00 68.25 96 PRO A CA 1
ATOM 725 C C . PRO A 1 96 ? -2.069 -0.019 -12.111 1.00 68.25 96 PRO A C 1
ATOM 727 O O . PRO A 1 96 ? -1.593 -0.289 -10.986 1.00 68.25 96 PRO A O 1
#

Sequence (96 aa):
EQCLARDIQIISSMGAANKTDPTQFEIADISKTHTDPIARIIRNKLKQKGIKKGVPVVFSGESPIVIREDVKAVVGDAQGKNRKAQMPPSSNAYVP

InterPro domains:
  IPR035985 Ubiquitin-activating e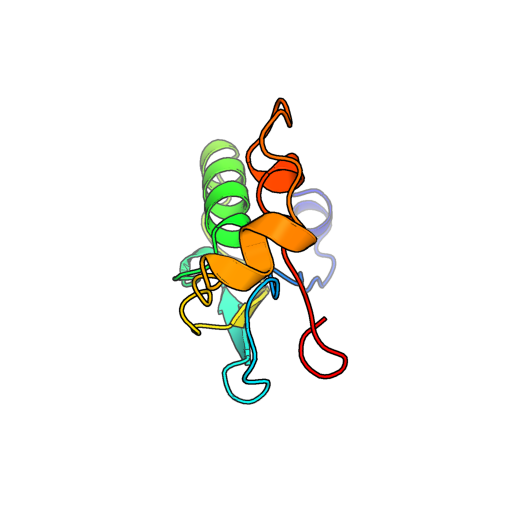nzyme-like [SSF69572] (2-65)
  IPR045886 ThiF/MoeB/HesA family [PTHR43267] (2-74)

Radius of gyration: 15.83 Å; chains: 1; bounding box: 37×28×40 Å

Organism: Staphylococcus pseudintermedius (NCBI:txid283734)

pLDDT: mean 83.55, std 7.5, range [68.25, 93.75]

Secondary structure (DSSP, 8-state):
-HHHHTT----EE---TT---GGGEEEEEGGG--S-HHHHHHHHHHHHTT--S--EEEEE-PPPPPPPHHHHHHHS-TT-SSHHHHS----BTTB-